Protein AF-A0A925LCG3-F1 (afdb_monomer_lite)

Secondary structure (DSSP, 8-state):
-HHHHHHHHHHHHHHHHHHGGG--PPPGGGS--EEEE--TT--GGGGHHHHHHHHHTT--GGGEEEEPPSS-SBPSSTTS--TT-B-HHHHHHHHHHHHHHHHHHH--S--EEEE-GGGG-

pLDDT: mean 89.68, std 13.33, range [58.28, 98.81]

Sequence (121 aa):
MNLLRRGLLLALAASVALLTSCASTPGASTYPPIVFVHGNGDTAALWSTTLWRFESNGWPRERLHAIDLPYPLARDTDNKPQDGRTSTGEHMQYLSAEVDKVLKATGASQVVLFGNSRGGN

Radius of gyration: 23.79 Å; chains: 1; bounding box: 41×24×84 Å

Foldseek 3Di:
DPVVVVVVVVVVVVVVVVVVVPPDQPDLVVQAAEEEFEAAPDALVVCVVVLVVCVVVVHDNLSYHRDGFQLRHADPDQPDDDPSHHHPVSRVVVVVVVQVVSCVVSVDPDYHYHYDHSRVD

Structure (mmCIF, N/CA/C/O backbone):
data_AF-A0A925LCG3-F1
#
_entry.id   AF-A0A925LCG3-F1
#
loop_
_atom_site.group_PDB
_atom_site.id
_atom_site.type_symbol
_atom_site.label_atom_id
_atom_site.label_alt_id
_atom_site.label_comp_id
_atom_site.label_asym_id
_atom_site.label_entity_id
_atom_site.label_seq_id
_atom_site.pdbx_PDB_ins_code
_atom_site.Cartn_x
_atom_site.Cartn_y
_atom_site.Cartn_z
_atom_site.occupancy
_atom_site.B_iso_or_equiv
_atom_site.auth_seq_id
_atom_site.auth_comp_id
_atom_site.auth_asym_id
_atom_site.auth_atom_id
_atom_site.pdbx_PDB_model_num
ATOM 1 N N . MET A 1 1 ? -22.195 2.693 61.634 1.00 58.91 1 MET A N 1
ATOM 2 C CA . MET A 1 1 ? -21.072 3.015 60.714 1.00 58.91 1 MET A CA 1
ATOM 3 C C . MET A 1 1 ? -20.827 1.987 59.591 1.00 58.91 1 MET A C 1
ATOM 5 O O . MET A 1 1 ? -20.195 2.357 58.611 1.00 58.91 1 MET A O 1
ATOM 9 N N . ASN A 1 2 ? -21.349 0.747 59.646 1.00 64.75 2 ASN A N 1
ATOM 10 C CA . ASN A 1 2 ? -21.117 -0.272 58.596 1.00 64.75 2 ASN A CA 1
ATOM 11 C C . ASN A 1 2 ? -22.050 -0.207 57.366 1.00 64.75 2 ASN A C 1
ATOM 13 O O . ASN A 1 2 ? -21.652 -0.636 56.286 1.00 64.75 2 ASN A O 1
ATOM 17 N N . LEU A 1 3 ? -23.266 0.335 57.498 1.00 64.88 3 LEU A N 1
ATOM 18 C CA . LEU A 1 3 ? -24.246 0.389 56.398 1.00 64.88 3 LEU A CA 1
ATOM 19 C C . LEU A 1 3 ? -23.907 1.472 55.357 1.00 64.88 3 LEU A C 1
ATOM 21 O O . LEU A 1 3 ? -23.951 1.208 54.160 1.00 64.88 3 LEU A O 1
ATOM 25 N N . LEU A 1 4 ? -23.458 2.649 55.811 1.00 71.38 4 LEU A N 1
ATOM 26 C CA . LEU A 1 4 ? -23.018 3.756 54.947 1.00 71.38 4 LEU A CA 1
ATOM 27 C C . LEU A 1 4 ? -21.784 3.393 54.103 1.00 71.38 4 LEU A C 1
ATOM 29 O O . LEU A 1 4 ? -21.729 3.721 52.924 1.00 71.38 4 LEU A O 1
ATOM 33 N N . ARG A 1 5 ? -20.823 2.650 54.673 1.00 71.31 5 ARG A N 1
ATOM 34 C CA . ARG A 1 5 ? -19.636 2.168 53.942 1.00 71.31 5 ARG A CA 1
ATOM 35 C C . ARG A 1 5 ? -19.988 1.141 52.863 1.00 71.31 5 ARG A C 1
ATOM 37 O O . ARG A 1 5 ? -19.433 1.204 51.775 1.00 71.31 5 ARG A O 1
ATOM 44 N N . ARG A 1 6 ? -20.925 0.224 53.135 1.00 71.38 6 ARG A N 1
ATOM 45 C CA . ARG A 1 6 ? -21.400 -0.755 52.139 1.00 71.38 6 ARG A CA 1
ATOM 46 C C . ARG A 1 6 ? -22.171 -0.092 50.996 1.00 71.38 6 ARG A C 1
ATOM 48 O O . ARG A 1 6 ? -21.956 -0.459 49.848 1.00 71.38 6 ARG A O 1
ATOM 55 N N . GLY A 1 7 ? -23.007 0.902 51.301 1.00 72.12 7 GLY A N 1
ATOM 56 C CA . GLY A 1 7 ? -23.715 1.685 50.283 1.00 72.12 7 GLY A CA 1
ATOM 57 C C . GLY A 1 7 ? -22.764 2.468 49.377 1.00 72.12 7 GLY A C 1
ATOM 58 O O . GLY A 1 7 ? -22.921 2.446 48.161 1.00 72.12 7 GLY A O 1
ATOM 59 N N . LEU A 1 8 ? -21.725 3.081 49.957 1.00 75.62 8 LEU A N 1
ATOM 60 C CA . LEU A 1 8 ? -20.709 3.812 49.198 1.00 75.62 8 LEU A CA 1
ATOM 61 C C . LEU A 1 8 ? -19.911 2.890 48.260 1.00 75.62 8 LEU A C 1
ATOM 63 O O . LEU A 1 8 ? -19.670 3.245 47.111 1.00 75.62 8 LEU A O 1
ATOM 67 N N . LEU A 1 9 ? -19.548 1.688 48.723 1.00 75.06 9 LEU A N 1
ATOM 68 C CA . LEU A 1 9 ? -18.836 0.693 47.912 1.00 75.06 9 LEU A CA 1
ATOM 69 C C . LEU A 1 9 ? -19.692 0.159 46.750 1.00 75.06 9 LEU A C 1
ATOM 71 O O . LEU A 1 9 ? -19.182 -0.004 45.645 1.00 75.06 9 LEU A O 1
ATOM 75 N N . LEU A 1 10 ? -20.992 -0.066 46.973 1.00 75.94 10 LEU A N 1
ATOM 76 C CA . LEU A 1 10 ? -21.930 -0.481 45.920 1.00 75.94 10 LEU A CA 1
ATOM 77 C C . LEU A 1 10 ? -22.163 0.627 44.884 1.00 75.94 10 LEU A C 1
ATOM 79 O O . LEU A 1 10 ? -22.184 0.349 43.687 1.00 7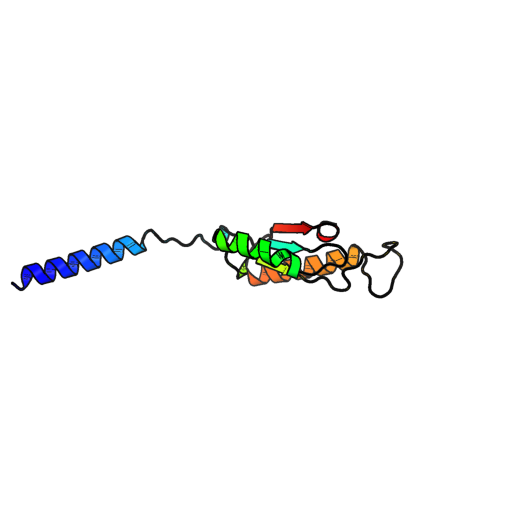5.94 10 LEU A O 1
ATOM 83 N N . ALA A 1 11 ? -22.286 1.880 45.328 1.00 73.94 11 ALA A N 1
ATOM 84 C CA . ALA A 1 11 ? -22.437 3.027 44.436 1.00 73.94 11 ALA A CA 1
ATOM 85 C C . ALA A 1 11 ? -21.183 3.256 43.576 1.00 73.94 11 ALA A C 1
ATOM 87 O O . ALA A 1 11 ? -21.302 3.547 42.385 1.00 73.94 11 ALA A O 1
ATOM 88 N N . LEU A 1 12 ? -19.988 3.068 44.150 1.00 76.56 12 LEU A N 1
ATOM 89 C CA . LEU A 1 12 ? -18.720 3.160 43.424 1.00 76.56 12 LEU A CA 1
ATOM 90 C C . LEU A 1 12 ? -18.579 2.032 42.388 1.00 76.56 12 LEU A C 1
ATOM 92 O O . LEU A 1 12 ? -18.198 2.283 41.250 1.00 76.56 12 LEU A O 1
ATOM 96 N N . ALA A 1 13 ? -18.957 0.799 42.740 1.00 71.44 13 ALA A N 1
ATOM 97 C CA . ALA A 1 13 ? -18.951 -0.324 41.800 1.00 71.44 13 ALA A CA 1
ATOM 98 C C . ALA A 1 13 ? -19.928 -0.110 40.626 1.00 71.44 13 ALA A C 1
ATOM 100 O O . ALA A 1 13 ? -19.580 -0.371 39.475 1.00 71.44 13 ALA A O 1
ATOM 101 N N . ALA A 1 14 ? -21.126 0.420 40.898 1.00 71.75 14 ALA A N 1
ATOM 102 C CA . ALA A 1 14 ? -22.119 0.721 39.867 1.00 71.75 14 ALA A CA 1
ATOM 103 C C . ALA A 1 14 ? -21.667 1.843 38.914 1.00 71.75 14 ALA A C 1
ATOM 105 O O . ALA A 1 14 ? -21.919 1.773 37.713 1.00 71.75 14 ALA A O 1
ATOM 106 N N . SER A 1 15 ? -20.961 2.857 39.421 1.00 67.19 15 SER A N 1
ATOM 107 C CA . SER A 1 15 ? -20.448 3.955 38.591 1.00 67.19 15 SER A CA 1
ATOM 108 C C . SER A 1 15 ? -19.246 3.539 37.734 1.00 67.19 15 SER A C 1
ATOM 110 O O . SER A 1 15 ? -19.156 3.965 36.585 1.00 67.19 15 SER A O 1
ATOM 112 N N . VAL A 1 16 ? -18.390 2.628 38.212 1.00 64.88 16 VAL A N 1
ATOM 113 C CA . VAL A 1 16 ? -17.331 2.012 37.387 1.00 64.88 16 VAL A CA 1
ATOM 114 C C . VAL A 1 16 ? -17.919 1.145 36.262 1.00 64.88 16 VAL A C 1
ATOM 116 O O . VAL A 1 16 ? -17.412 1.183 35.144 1.00 64.88 16 VAL A O 1
ATOM 119 N N . ALA A 1 17 ? -19.017 0.422 36.512 1.00 62.16 17 ALA A N 1
ATOM 120 C CA . ALA A 1 17 ? -19.680 -0.399 35.493 1.00 62.16 17 ALA A CA 1
ATOM 121 C C . ALA A 1 17 ? -20.374 0.424 34.386 1.00 62.16 17 ALA A C 1
ATOM 123 O O . ALA A 1 17 ? -20.477 -0.036 33.253 1.00 62.16 17 ALA A O 1
ATOM 124 N N . LEU A 1 18 ? -20.833 1.645 34.686 1.00 65.19 18 LEU A N 1
ATOM 125 C CA . LEU A 1 18 ? -21.441 2.538 33.689 1.00 65.19 18 LEU A CA 1
ATOM 126 C C . LEU A 1 18 ? -20.398 3.230 32.797 1.00 65.19 18 LEU A C 1
ATOM 128 O O . LEU A 1 18 ? -20.682 3.524 31.638 1.00 65.19 18 LEU A O 1
ATOM 132 N N . LEU A 1 19 ? -19.180 3.452 33.300 1.00 61.09 19 LEU A N 1
ATOM 133 C CA . LEU A 1 19 ? -18.094 4.089 32.543 1.00 61.09 19 LEU A CA 1
ATOM 134 C C . LEU A 1 19 ? -17.512 3.186 31.441 1.00 61.09 19 LEU A C 1
ATOM 136 O O . LEU A 1 19 ? -16.992 3.695 30.451 1.00 61.09 19 LEU A O 1
ATOM 140 N N . THR A 1 20 ? -17.624 1.861 31.565 1.00 59.62 20 THR A N 1
ATOM 141 C CA . THR A 1 20 ? -17.142 0.912 30.544 1.00 59.62 20 THR A CA 1
ATOM 142 C C . THR A 1 20 ? -18.129 0.707 29.390 1.00 59.62 20 THR A C 1
ATOM 144 O O . THR A 1 20 ? -17.732 0.230 28.330 1.00 59.62 20 THR A O 1
ATOM 147 N N . SER A 1 21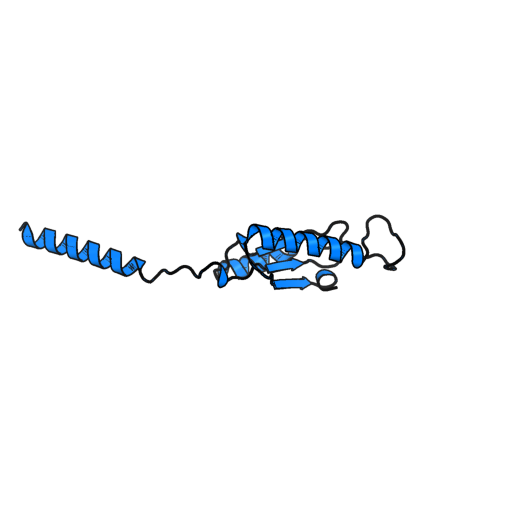 ? -19.394 1.117 29.546 1.00 58.28 21 SER A N 1
ATOM 148 C CA . SER A 1 21 ? -20.446 0.951 28.531 1.00 58.28 21 SE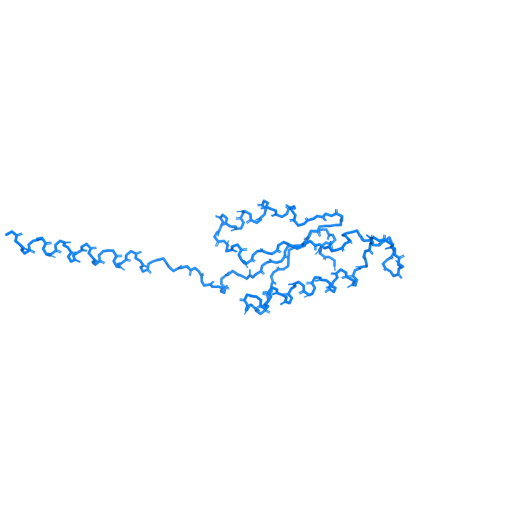R A CA 1
ATOM 149 C C . SER A 1 21 ? -20.323 1.904 27.335 1.00 58.28 21 SER A C 1
ATOM 151 O O . SER A 1 21 ? -20.943 1.651 26.304 1.00 58.28 21 SER A O 1
ATOM 153 N N . CYS A 1 22 ? -19.571 3.001 27.454 1.00 59.97 22 CYS A N 1
ATOM 154 C CA . CYS A 1 22 ? -19.453 4.012 26.394 1.00 59.97 22 CYS A CA 1
ATOM 155 C C . CYS A 1 22 ? -18.191 3.854 25.533 1.00 59.97 22 CYS A C 1
ATOM 157 O O . CYS A 1 22 ? -18.031 4.564 24.545 1.00 59.97 22 CYS A O 1
ATOM 159 N N . ALA A 1 23 ? -17.295 2.931 25.888 1.00 59.81 23 ALA A N 1
ATOM 160 C CA . ALA A 1 23 ? -16.070 2.663 25.144 1.00 59.81 23 ALA A CA 1
ATOM 161 C C . ALA A 1 23 ? -16.271 1.487 24.175 1.00 59.81 23 ALA A C 1
ATOM 163 O O . ALA A 1 23 ? -15.598 0.463 24.271 1.00 59.81 23 ALA A O 1
ATOM 164 N N . SER A 1 24 ? -17.218 1.604 23.242 1.00 60.06 24 SER A N 1
ATOM 165 C CA . SER A 1 24 ? -17.268 0.686 22.103 1.00 60.06 24 SER A CA 1
ATOM 166 C C . SER A 1 24 ? -16.125 1.046 21.156 1.00 60.06 24 SER A C 1
ATOM 168 O O . SER A 1 24 ? -16.182 2.078 20.483 1.00 60.06 24 SER A O 1
ATOM 170 N N . THR A 1 25 ? -15.077 0.222 21.107 1.00 61.31 25 THR A N 1
ATOM 171 C CA . THR A 1 25 ? -14.093 0.313 20.027 1.00 61.31 25 THR A CA 1
ATOM 172 C C . THR A 1 25 ? -14.831 0.116 18.702 1.00 61.31 25 THR A C 1
ATOM 174 O O . THR A 1 25 ? -15.659 -0.797 18.602 1.00 61.31 25 THR A O 1
ATOM 177 N N . PRO A 1 26 ? -14.608 0.974 17.690 1.00 65.75 26 PRO A N 1
ATOM 178 C CA . PRO A 1 26 ? -15.237 0.772 16.398 1.00 65.75 26 PRO A CA 1
ATOM 179 C C . PRO A 1 26 ? -14.901 -0.631 15.897 1.00 65.75 26 PRO A C 1
ATOM 181 O O . PRO A 1 26 ? -13.754 -1.075 15.979 1.00 65.75 26 PRO A O 1
ATOM 184 N N . GLY A 1 27 ? -15.920 -1.350 15.430 1.00 65.69 27 GLY A N 1
ATOM 185 C CA . GLY A 1 27 ? -15.739 -2.710 14.947 1.00 65.69 27 GLY A CA 1
ATOM 186 C C . GLY A 1 27 ? -14.734 -2.763 13.798 1.00 65.69 27 GLY A C 1
ATOM 187 O O . GLY A 1 27 ? -14.548 -1.797 13.061 1.00 65.69 27 GLY A O 1
ATOM 188 N N . ALA A 1 28 ? -14.127 -3.930 13.603 1.00 63.12 28 ALA A N 1
ATOM 189 C CA . ALA A 1 28 ? -13.235 -4.240 12.485 1.00 63.12 28 ALA A CA 1
ATOM 190 C C . ALA A 1 28 ? -13.757 -3.781 11.103 1.00 63.12 28 ALA A C 1
ATOM 192 O O . ALA A 1 28 ? -12.963 -3.455 10.226 1.00 63.12 28 ALA A O 1
ATOM 193 N N . SER A 1 29 ? -15.080 -3.744 10.910 1.00 67.44 29 SER A N 1
ATOM 194 C CA . SER A 1 29 ? -15.736 -3.277 9.683 1.00 67.44 29 SER A CA 1
ATOM 195 C C . SER A 1 29 ? -15.692 -1.760 9.474 1.00 67.44 29 SER A C 1
ATOM 197 O O . SER A 1 29 ? -15.890 -1.310 8.351 1.00 67.44 29 SER A O 1
ATOM 199 N N . THR A 1 30 ? -15.458 -0.964 10.521 1.00 81.94 30 THR A N 1
ATOM 200 C CA . THR A 1 30 ? -15.386 0.505 10.434 1.00 81.94 30 THR A CA 1
ATOM 201 C C . THR A 1 30 ? -14.109 0.974 9.735 1.00 81.94 30 THR A C 1
ATOM 203 O O . THR A 1 30 ? -14.101 2.032 9.113 1.00 81.94 30 THR A O 1
ATOM 206 N N . TYR A 1 31 ? -13.043 0.175 9.800 1.00 91.06 31 TYR A N 1
ATOM 207 C CA . TYR A 1 31 ? -11.736 0.503 9.239 1.00 91.06 31 TYR A CA 1
ATOM 208 C C . TYR A 1 31 ? -11.363 -0.513 8.153 1.00 91.06 31 TYR A C 1
ATOM 210 O O . TYR A 1 31 ? -10.761 -1.548 8.466 1.00 91.06 31 TYR A O 1
ATOM 218 N N . PRO A 1 32 ? -11.723 -0.275 6.876 1.00 95.12 32 PRO A N 1
ATOM 219 C CA . PRO A 1 32 ? -11.287 -1.154 5.799 1.00 95.12 32 PRO A CA 1
ATOM 220 C C . PRO A 1 32 ? -9.748 -1.197 5.746 1.00 95.12 32 PRO A C 1
ATOM 222 O O . PRO A 1 32 ? -9.099 -0.186 6.028 1.00 95.12 32 PRO A O 1
ATOM 225 N N . PRO A 1 33 ? -9.127 -2.340 5.406 1.00 97.94 33 PRO A N 1
ATOM 226 C CA . PRO A 1 33 ? -7.684 -2.380 5.209 1.00 97.94 33 PRO A CA 1
ATOM 227 C C . PRO A 1 33 ? -7.275 -1.442 4.069 1.00 97.94 33 PRO A C 1
ATOM 229 O O . PRO A 1 33 ? -7.925 -1.417 3.022 1.00 97.94 33 PRO A O 1
ATOM 232 N N . ILE A 1 34 ? -6.198 -0.688 4.264 1.00 98.44 34 ILE A N 1
ATOM 233 C CA . ILE A 1 34 ? -5.618 0.209 3.264 1.00 98.44 34 ILE A CA 1
ATOM 234 C C . ILE A 1 34 ? -4.287 -0.376 2.803 1.00 98.44 34 ILE A C 1
ATOM 236 O O . ILE A 1 34 ? -3.429 -0.673 3.634 1.00 98.44 34 ILE A O 1
ATOM 240 N N . VAL A 1 35 ? -4.099 -0.498 1.491 1.00 98.75 35 VAL A N 1
ATOM 241 C CA . VAL A 1 35 ? -2.820 -0.855 0.871 1.00 98.75 35 VAL A CA 1
ATOM 242 C C . VAL A 1 35 ? -2.231 0.390 0.212 1.00 98.75 35 VAL A C 1
ATOM 244 O O . VAL A 1 35 ? -2.807 0.943 -0.724 1.00 98.75 35 VAL A O 1
ATOM 247 N N . PHE A 1 36 ? -1.091 0.846 0.722 1.00 98.75 36 PHE A N 1
ATOM 248 C CA . PHE A 1 36 ? -0.350 1.997 0.223 1.00 98.75 36 PHE A CA 1
ATOM 249 C C . PHE A 1 36 ? 0.733 1.538 -0.753 1.00 98.75 36 PHE A C 1
ATOM 251 O O . PHE A 1 36 ? 1.590 0.726 -0.398 1.00 98.75 36 PHE A O 1
ATOM 258 N N . VAL A 1 37 ? 0.713 2.089 -1.966 1.00 98.69 37 VAL A N 1
ATOM 259 C CA . VAL A 1 37 ? 1.581 1.684 -3.078 1.00 98.69 37 VAL A CA 1
ATOM 260 C C . VAL A 1 37 ? 2.462 2.868 -3.468 1.00 98.69 37 VAL A C 1
ATOM 262 O O . VAL A 1 37 ? 1.969 3.922 -3.877 1.00 98.69 37 VAL A O 1
ATOM 265 N N . HIS A 1 38 ? 3.773 2.732 -3.264 1.00 98.56 38 HIS A N 1
ATOM 266 C CA . HIS A 1 38 ? 4.735 3.803 -3.533 1.00 98.56 38 HIS A CA 1
ATOM 267 C C . HIS A 1 38 ? 4.975 4.022 -5.039 1.00 98.56 38 HIS A C 1
ATOM 269 O O . HIS A 1 38 ? 4.574 3.223 -5.887 1.00 98.56 38 HIS A O 1
ATOM 275 N N . GLY A 1 39 ? 5.652 5.126 -5.359 1.00 97.94 39 GLY A N 1
ATOM 276 C CA . GLY A 1 39 ? 5.966 5.537 -6.721 1.00 97.94 39 GLY A CA 1
ATOM 277 C C . GLY A 1 39 ? 7.131 4.788 -7.368 1.00 97.94 39 GLY A C 1
ATOM 278 O O . GLY A 1 39 ? 7.715 3.850 -6.822 1.00 97.94 39 GLY A O 1
ATOM 279 N N . ASN A 1 40 ? 7.462 5.217 -8.584 1.00 98.06 40 ASN A N 1
ATOM 280 C CA . ASN A 1 40 ? 8.524 4.631 -9.390 1.00 98.06 40 ASN A CA 1
ATOM 281 C C . ASN A 1 40 ? 9.901 4.873 -8.757 1.00 98.06 40 ASN A C 1
ATOM 283 O O . ASN A 1 40 ? 10.320 6.019 -8.641 1.00 98.06 40 ASN A O 1
ATOM 287 N N . GLY A 1 41 ? 10.623 3.806 -8.420 1.00 97.25 41 GLY A N 1
ATOM 288 C CA . GLY A 1 41 ? 11.943 3.903 -7.784 1.00 97.25 41 GLY A CA 1
ATOM 289 C C . GLY A 1 41 ? 11.921 4.226 -6.285 1.00 97.25 41 GLY A C 1
ATOM 290 O O . GLY A 1 41 ? 12.990 4.369 -5.698 1.00 97.25 41 GLY A O 1
ATOM 291 N N . ASP A 1 42 ? 10.737 4.317 -5.676 1.00 97.62 42 ASP A N 1
ATOM 292 C CA . ASP A 1 42 ? 10.562 4.585 -4.246 1.00 97.62 42 ASP A CA 1
ATOM 293 C C . ASP A 1 42 ? 10.498 3.299 -3.402 1.00 97.62 42 ASP A C 1
ATOM 295 O O . ASP A 1 42 ? 10.744 2.195 -3.891 1.00 97.62 42 ASP A O 1
ATOM 299 N N . THR A 1 43 ? 10.170 3.467 -2.117 1.00 98.06 43 THR A N 1
ATOM 300 C CA . THR A 1 43 ? 9.978 2.405 -1.118 1.00 98.06 43 THR A CA 1
ATOM 301 C C . THR A 1 43 ? 8.739 2.678 -0.260 1.00 98.06 43 THR A C 1
ATOM 303 O O . THR A 1 43 ? 8.218 3.800 -0.220 1.00 98.06 43 THR A O 1
ATOM 306 N N . ALA A 1 44 ? 8.298 1.677 0.501 1.00 98.25 44 ALA A N 1
ATOM 307 C CA . ALA A 1 44 ? 7.199 1.784 1.459 1.00 98.25 44 ALA A CA 1
ATOM 308 C C . ALA A 1 44 ? 7.436 2.852 2.543 1.00 98.25 44 ALA A C 1
ATOM 310 O O . ALA A 1 44 ? 6.479 3.412 3.085 1.00 98.25 44 ALA A O 1
ATOM 311 N N . ALA A 1 45 ? 8.700 3.172 2.851 1.00 97.88 45 ALA A N 1
ATOM 312 C CA . ALA A 1 45 ? 9.074 4.092 3.923 1.00 97.88 45 ALA A CA 1
ATOM 313 C C . ALA A 1 45 ? 8.490 5.506 3.750 1.00 97.88 45 ALA A C 1
ATOM 315 O O . ALA A 1 45 ? 8.240 6.185 4.752 1.00 97.88 4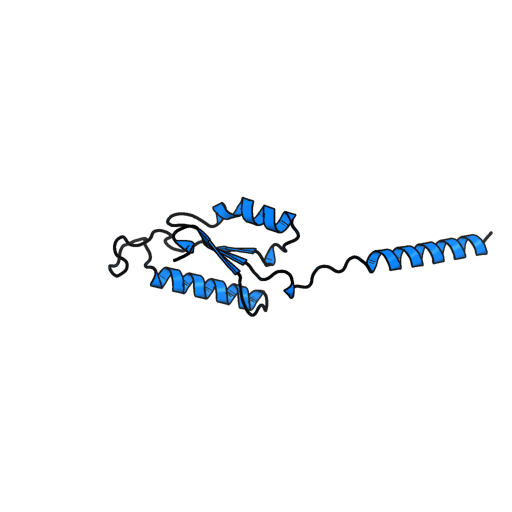5 ALA A O 1
ATOM 316 N N . LEU A 1 46 ? 8.196 5.933 2.513 1.00 96.94 46 LEU A N 1
ATOM 317 C CA . LEU A 1 46 ? 7.557 7.227 2.238 1.00 96.94 46 LEU A CA 1
ATOM 318 C C . LEU A 1 46 ? 6.181 7.370 2.897 1.00 96.94 46 LEU A C 1
ATOM 320 O O . LEU A 1 46 ? 5.761 8.479 3.232 1.00 96.94 46 LEU A O 1
ATOM 324 N N . TRP A 1 47 ? 5.496 6.256 3.151 1.00 98.44 47 TRP A N 1
ATOM 325 C CA . TRP A 1 47 ? 4.183 6.261 3.782 1.00 98.44 47 TRP A CA 1
ATOM 326 C C . TRP A 1 47 ? 4.226 6.427 5.300 1.00 98.44 47 TRP A C 1
ATOM 328 O O . TRP A 1 47 ? 3.175 6.661 5.887 1.00 98.44 47 TRP A O 1
ATOM 338 N N . SER A 1 48 ? 5.396 6.377 5.950 1.00 98.06 48 SER A N 1
ATOM 339 C CA . SER A 1 48 ? 5.505 6.371 7.423 1.00 98.06 48 SER A CA 1
ATOM 340 C C . SER A 1 48 ? 4.708 7.496 8.086 1.00 98.06 48 SER A C 1
ATOM 342 O O . SER A 1 48 ? 3.907 7.258 8.985 1.00 98.06 48 SER A O 1
ATOM 344 N N . THR A 1 49 ? 4.844 8.728 7.588 1.00 98.25 49 THR A N 1
ATOM 345 C CA . THR A 1 49 ? 4.119 9.864 8.175 1.00 98.25 49 THR A CA 1
ATOM 346 C C . THR A 1 49 ? 2.619 9.828 7.867 1.00 98.25 49 THR A C 1
ATOM 348 O O . THR A 1 49 ? 1.820 10.365 8.632 1.00 98.25 49 THR A O 1
ATOM 351 N N . THR A 1 50 ? 2.204 9.219 6.757 1.00 98.38 50 THR A N 1
ATOM 352 C CA . THR A 1 50 ? 0.787 9.007 6.427 1.00 98.38 50 THR A CA 1
ATOM 353 C C . THR A 1 50 ? 0.181 7.951 7.344 1.00 98.38 50 THR A C 1
ATOM 355 O O . THR A 1 50 ? -0.893 8.183 7.893 1.00 98.38 50 THR A O 1
ATOM 358 N N . LEU A 1 51 ? 0.898 6.850 7.590 1.00 98.44 51 LEU A N 1
ATOM 359 C CA . LEU A 1 51 ? 0.501 5.815 8.546 1.00 98.44 51 LEU A CA 1
ATOM 360 C C . LEU A 1 51 ? 0.271 6.420 9.935 1.00 98.44 51 LEU A C 1
ATOM 362 O O . LEU A 1 51 ? -0.817 6.273 10.482 1.00 98.44 51 LEU A O 1
ATOM 366 N N . TRP A 1 52 ? 1.223 7.207 10.447 1.00 98.31 52 TRP A N 1
ATOM 367 C CA . TRP A 1 52 ? 1.082 7.864 11.752 1.00 98.31 52 TRP A CA 1
ATOM 368 C C . TRP A 1 52 ? -0.120 8.802 11.830 1.00 98.31 52 TRP A C 1
ATOM 370 O O . TRP A 1 52 ? -0.740 8.917 12.885 1.00 98.31 52 TRP A O 1
ATOM 380 N N . ARG A 1 53 ? -0.484 9.472 10.729 1.00 98.38 53 ARG A N 1
ATOM 381 C CA . ARG A 1 53 ? -1.693 10.308 10.684 1.00 98.38 53 ARG A CA 1
ATOM 382 C C . ARG A 1 53 ? -2.958 9.463 10.789 1.00 98.38 53 ARG A C 1
ATOM 384 O O . ARG A 1 53 ? -3.852 9.849 11.533 1.00 98.38 53 ARG A O 1
ATOM 391 N N . PHE A 1 54 ? -3.032 8.325 10.102 1.00 97.31 54 PHE A N 1
ATOM 392 C CA . PHE A 1 54 ? -4.158 7.398 10.244 1.00 97.31 54 PHE A CA 1
ATOM 393 C C . PHE A 1 54 ? -4.253 6.835 11.667 1.00 97.31 54 PHE A C 1
ATOM 395 O O . PHE A 1 54 ? -5.318 6.901 12.277 1.00 97.31 54 PHE A O 1
ATOM 402 N N . GLU A 1 55 ? -3.140 6.371 12.232 1.00 96.12 55 GLU A N 1
ATOM 403 C CA . GLU A 1 55 ? -3.083 5.854 13.606 1.00 96.12 55 GLU A CA 1
ATOM 404 C C . GLU A 1 55 ? -3.501 6.907 14.634 1.00 96.12 55 GLU A C 1
ATOM 406 O O . GLU A 1 55 ? -4.312 6.637 15.517 1.00 96.12 55 GLU A O 1
ATOM 411 N N . SER A 1 56 ? -3.018 8.142 14.470 1.00 96.69 56 SER A N 1
ATOM 412 C CA . SER A 1 56 ? -3.383 9.272 15.335 1.00 96.69 56 SER A CA 1
ATOM 413 C C . SER A 1 56 ? -4.872 9.634 15.243 1.00 96.69 56 SER A C 1
ATOM 415 O O . SER A 1 56 ? -5.392 10.295 16.136 1.00 96.69 56 SER A O 1
ATOM 417 N N . ASN A 1 57 ? -5.566 9.194 14.187 1.00 94.62 57 ASN A N 1
ATOM 418 C CA . ASN A 1 57 ? -7.016 9.322 14.006 1.00 94.62 57 ASN A CA 1
ATOM 419 C C . ASN A 1 57 ? -7.775 8.019 14.338 1.00 94.62 57 ASN A C 1
ATOM 421 O O . ASN A 1 57 ? -8.933 7.852 13.955 1.00 94.62 57 ASN A O 1
ATOM 425 N N . GLY A 1 58 ? -7.141 7.094 15.065 1.00 91.62 58 GLY A N 1
ATOM 426 C CA . GLY A 1 58 ? -7.766 5.880 15.590 1.00 91.62 58 GLY A CA 1
ATOM 427 C C . GLY A 1 58 ? -7.789 4.690 14.631 1.00 91.62 58 GLY A C 1
ATOM 428 O O . GLY A 1 58 ? -8.417 3.682 14.946 1.00 91.62 58 GLY A O 1
ATOM 429 N N . TRP A 1 59 ? -7.117 4.772 13.479 1.00 94.75 59 TRP A N 1
ATOM 430 C CA . TRP A 1 59 ? -7.014 3.633 12.570 1.00 94.75 59 TRP A CA 1
ATOM 431 C C . TRP A 1 59 ? -6.091 2.554 13.165 1.00 94.75 59 TRP A C 1
ATOM 433 O O . TRP A 1 59 ? -4.954 2.873 13.522 1.00 94.75 59 TRP A O 1
ATOM 443 N N . PRO A 1 60 ? -6.512 1.280 13.256 1.00 94.31 60 PRO A N 1
ATOM 444 C CA . PRO A 1 60 ? -5.650 0.227 13.792 1.00 94.31 60 PRO A CA 1
ATOM 445 C C . PRO A 1 60 ? -4.432 -0.033 12.888 1.00 94.31 60 PRO A C 1
ATOM 447 O O . PRO A 1 60 ? -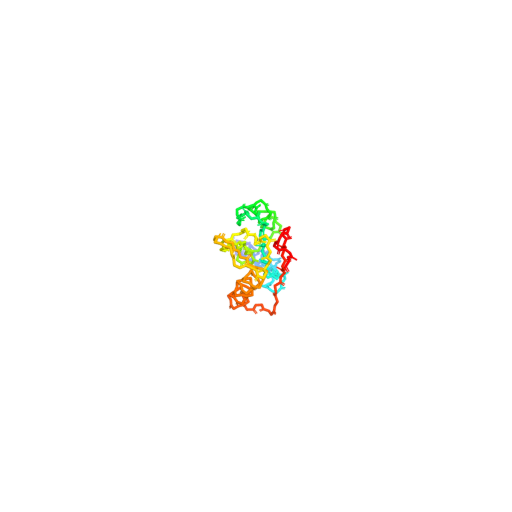4.577 -0.095 11.663 1.00 94.31 60 PRO A O 1
ATOM 450 N N . ARG A 1 61 ? -3.234 -0.221 13.466 1.00 95.19 61 ARG A N 1
ATOM 451 C CA . ARG A 1 61 ? -1.972 -0.436 12.718 1.00 95.19 61 ARG A CA 1
ATOM 452 C C . ARG A 1 61 ? -2.086 -1.599 11.738 1.00 95.19 61 ARG A C 1
ATOM 454 O O . ARG A 1 61 ? -1.586 -1.504 10.618 1.00 95.19 61 ARG A O 1
ATOM 461 N N . GLU A 1 62 ? -2.742 -2.675 12.157 1.00 94.81 62 GLU A N 1
ATOM 462 C CA . GLU A 1 62 ? -2.955 -3.909 11.402 1.00 94.81 62 GLU A CA 1
ATOM 463 C C . GLU A 1 62 ? -3.879 -3.744 10.191 1.00 94.81 62 GLU A C 1
ATOM 465 O O . GLU A 1 62 ? -4.011 -4.676 9.403 1.00 94.81 62 GLU A O 1
ATOM 470 N N . ARG A 1 63 ? -4.516 -2.575 10.035 1.00 96.75 63 ARG A N 1
ATOM 471 C CA . ARG A 1 63 ? -5.311 -2.208 8.856 1.00 96.75 63 ARG A CA 1
ATOM 472 C C . ARG A 1 63 ? -4.523 -1.389 7.838 1.00 96.75 63 ARG A C 1
ATOM 474 O O . ARG A 1 63 ? -5.084 -1.040 6.806 1.00 96.75 63 ARG A O 1
ATOM 481 N N . LEU A 1 64 ? -3.275 -1.023 8.116 1.00 98.00 64 LEU A N 1
ATOM 482 C CA . LEU A 1 64 ? -2.499 -0.125 7.267 1.00 98.00 64 LEU A CA 1
ATOM 483 C C . LEU A 1 64 ? -1.288 -0.865 6.677 1.00 98.00 64 LEU A C 1
ATOM 485 O O . LEU A 1 64 ? -0.344 -1.205 7.385 1.00 98.00 64 LEU A O 1
ATOM 489 N N . HIS A 1 65 ? -1.274 -1.100 5.371 1.00 98.50 65 HIS A N 1
ATOM 490 C CA . HIS A 1 65 ? -0.278 -1.948 4.713 1.00 98.50 65 HIS A CA 1
ATOM 491 C C . HIS A 1 65 ? 0.496 -1.140 3.673 1.00 98.50 65 HIS A C 1
ATOM 493 O O . HIS A 1 65 ? -0.002 -0.904 2.581 1.00 98.50 65 HIS A O 1
ATOM 499 N N . ALA A 1 66 ? 1.707 -0.693 3.998 1.00 98.62 66 ALA A N 1
ATOM 500 C CA . ALA A 1 66 ? 2.613 -0.115 3.006 1.00 98.62 66 ALA A CA 1
ATOM 501 C C . ALA A 1 66 ? 3.495 -1.233 2.443 1.00 98.62 66 ALA A C 1
ATOM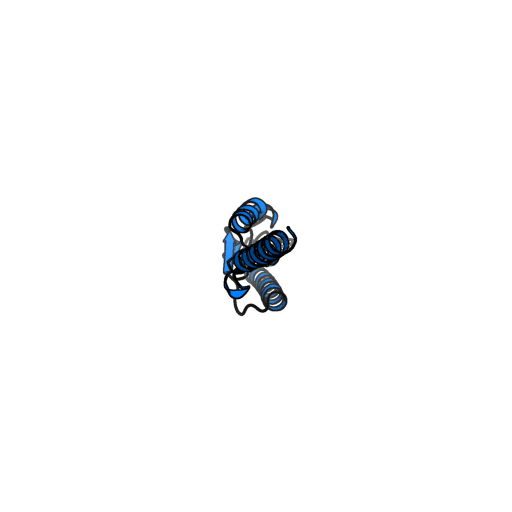 503 O O . ALA A 1 66 ? 4.178 -1.904 3.216 1.00 98.62 66 ALA A O 1
ATOM 504 N N . ILE A 1 67 ? 3.433 -1.453 1.130 1.00 98.38 67 ILE A N 1
ATOM 505 C CA . ILE A 1 67 ? 4.143 -2.552 0.461 1.00 98.38 67 ILE A CA 1
ATOM 506 C C . ILE A 1 67 ? 5.406 -2.038 -0.223 1.00 98.38 67 ILE A C 1
ATOM 508 O O . ILE A 1 67 ? 5.396 -0.937 -0.770 1.00 98.38 67 ILE A O 1
ATOM 512 N N . ASP A 1 68 ? 6.471 -2.837 -0.215 1.00 97.75 68 ASP A N 1
ATOM 513 C CA . ASP A 1 68 ? 7.655 -2.611 -1.046 1.00 97.75 68 ASP A CA 1
ATOM 514 C C . ASP A 1 68 ? 7.528 -3.424 -2.333 1.00 97.75 68 ASP A C 1
ATOM 516 O O . ASP A 1 68 ? 7.362 -4.644 -2.304 1.00 97.75 68 ASP A O 1
ATOM 520 N N . LEU A 1 69 ? 7.607 -2.745 -3.473 1.00 96.12 69 LEU A N 1
ATOM 521 C CA . LEU A 1 69 ? 7.516 -3.387 -4.776 1.00 96.12 69 LEU A CA 1
ATOM 522 C C . LEU A 1 69 ? 8.891 -3.910 -5.210 1.00 96.12 69 LEU A C 1
ATOM 524 O O . LEU A 1 69 ? 9.872 -3.158 -5.186 1.00 96.12 69 LEU A O 1
ATOM 528 N N . PRO A 1 70 ? 8.991 -5.167 -5.677 1.00 94.12 70 PRO A N 1
ATOM 529 C CA . PRO A 1 70 ? 10.233 -5.675 -6.236 1.00 94.12 70 PRO A CA 1
ATOM 530 C C . PRO A 1 70 ? 10.557 -4.923 -7.528 1.00 94.12 70 PRO A C 1
ATOM 532 O O . PRO A 1 70 ? 9.684 -4.731 -8.375 1.00 94.12 70 PRO A O 1
ATOM 535 N N . TYR A 1 71 ? 11.822 -4.524 -7.690 1.00 96.25 71 TYR A N 1
ATOM 536 C CA . TYR A 1 71 ? 12.297 -3.785 -8.867 1.00 96.25 71 TYR A CA 1
ATOM 537 C C . TYR A 1 71 ? 11.388 -2.581 -9.194 1.00 96.25 71 TYR A C 1
ATOM 539 O O . TYR A 1 71 ? 10.678 -2.575 -10.208 1.00 96.25 71 TYR A O 1
ATOM 547 N N . PRO A 1 72 ? 11.387 -1.544 -8.335 1.00 96.00 72 PRO A N 1
ATOM 548 C CA . PRO A 1 72 ? 10.360 -0.500 -8.323 1.00 96.00 72 PRO A CA 1
ATOM 549 C C . PRO A 1 72 ? 10.436 0.468 -9.513 1.00 96.00 72 PRO A C 1
ATOM 551 O O . PRO A 1 72 ? 9.584 1.349 -9.646 1.00 96.00 72 PRO A O 1
ATOM 554 N N . LEU A 1 73 ? 11.419 0.306 -10.401 1.00 98.00 73 LEU A N 1
ATOM 555 C CA . LEU A 1 73 ? 11.553 1.069 -11.639 1.00 98.00 73 LEU A CA 1
ATOM 556 C C . LEU A 1 73 ? 10.771 0.420 -12.787 1.00 98.00 73 LEU A C 1
ATOM 558 O O . LEU A 1 73 ? 10.842 -0.791 -13.004 1.00 98.00 73 LEU A O 1
ATOM 562 N N . ALA A 1 74 ? 10.023 1.238 -13.521 1.00 97.88 74 ALA A N 1
ATOM 563 C CA . ALA A 1 74 ? 9.282 0.839 -14.705 1.00 97.88 74 ALA A CA 1
ATOM 564 C C . ALA A 1 74 ? 10.233 0.630 -15.878 1.00 97.88 74 ALA A C 1
ATOM 566 O O . ALA A 1 74 ? 11.223 1.354 -16.035 1.00 97.88 74 ALA A O 1
ATOM 567 N N . ARG A 1 75 ? 9.906 -0.337 -16.729 1.00 98.12 75 ARG A N 1
ATOM 568 C CA . ARG A 1 75 ? 10.568 -0.498 -18.025 1.00 98.12 75 ARG A CA 1
ATOM 569 C C . ARG A 1 75 ? 10.394 0.760 -18.877 1.00 98.12 75 ARG A C 1
ATOM 571 O O . ARG A 1 75 ? 9.335 1.381 -18.856 1.00 98.12 75 ARG A O 1
ATOM 578 N N . ASP A 1 76 ? 11.412 1.101 -19.665 1.00 97.81 76 ASP A N 1
ATOM 579 C CA . ASP A 1 76 ? 11.338 2.221 -20.618 1.00 97.81 76 ASP A CA 1
ATOM 580 C C . ASP A 1 76 ? 10.326 1.933 -21.741 1.00 97.81 76 ASP A C 1
ATOM 582 O O . ASP A 1 76 ? 9.711 2.832 -22.310 1.00 97.81 76 ASP A O 1
ATOM 586 N N . THR A 1 77 ? 10.138 0.656 -22.078 1.00 97.81 77 THR A N 1
ATOM 587 C CA . THR A 1 77 ? 9.065 0.175 -22.952 1.00 97.81 77 THR A CA 1
ATOM 588 C C . THR A 1 77 ? 8.468 -1.077 -22.322 1.00 97.81 77 THR A C 1
ATOM 590 O O . THR A 1 77 ? 9.158 -2.083 -22.199 1.00 97.81 77 THR A O 1
ATOM 593 N N . ASP A 1 78 ? 7.194 -1.025 -21.930 1.00 97.44 78 ASP A N 1
ATOM 594 C CA . ASP A 1 78 ? 6.565 -2.033 -21.061 1.00 97.44 78 ASP A CA 1
ATOM 595 C C . ASP A 1 78 ? 6.691 -3.482 -21.570 1.00 97.44 78 ASP A C 1
ATOM 597 O O . ASP A 1 78 ? 7.028 -4.404 -20.821 1.00 97.44 78 ASP A O 1
ATOM 601 N N . ASN A 1 79 ? 6.510 -3.664 -22.881 1.00 96.88 79 ASN A N 1
ATOM 602 C CA . ASN A 1 79 ? 6.562 -4.965 -23.544 1.00 96.88 79 ASN A CA 1
ATOM 603 C C . ASN A 1 79 ? 7.981 -5.430 -23.928 1.00 96.88 79 ASN A C 1
ATOM 605 O O . ASN A 1 79 ? 8.121 -6.471 -24.572 1.00 96.88 79 ASN A O 1
ATOM 609 N N . LYS A 1 80 ? 9.031 -4.685 -23.560 1.00 98.12 80 LYS A N 1
ATOM 610 C CA . LYS A 1 80 ? 10.430 -5.065 -23.788 1.00 98.12 80 LYS A CA 1
ATOM 611 C C . LYS A 1 80 ? 11.100 -5.392 -22.453 1.00 98.12 80 LYS A C 1
ATOM 613 O O . LYS A 1 80 ? 11.136 -4.525 -21.584 1.00 98.12 80 LYS A O 1
ATOM 618 N N . PRO A 1 81 ? 11.661 -6.601 -22.276 1.00 97.00 81 PRO A N 1
ATOM 619 C CA . PRO A 1 81 ? 12.421 -6.929 -21.076 1.00 97.00 81 PRO A CA 1
ATOM 620 C C . PRO A 1 81 ? 13.545 -5.917 -20.810 1.00 97.00 81 PRO A C 1
ATOM 622 O O . PRO A 1 81 ? 14.221 -5.476 -21.740 1.00 97.00 81 PRO A O 1
ATOM 625 N N . GLN A 1 82 ? 13.743 -5.567 -19.539 1.00 98.12 82 GLN A N 1
ATOM 626 C CA . GLN A 1 82 ? 14.815 -4.686 -19.078 1.00 98.12 82 GLN A CA 1
ATOM 627 C C . GLN A 1 82 ? 15.244 -5.109 -17.673 1.00 98.12 82 GLN A C 1
ATOM 629 O O . GLN A 1 82 ? 14.410 -5.200 -16.769 1.00 98.12 82 GLN A O 1
ATOM 634 N N . ASP A 1 83 ? 16.539 -5.362 -17.499 1.00 97.25 83 ASP A N 1
ATOM 635 C CA . ASP A 1 83 ? 17.088 -5.866 -16.243 1.00 97.25 83 ASP A CA 1
ATOM 636 C C . ASP A 1 83 ? 16.856 -4.894 -15.082 1.00 97.25 83 ASP A C 1
ATOM 638 O O . ASP A 1 83 ? 16.984 -3.674 -15.215 1.00 97.25 83 ASP A O 1
ATOM 642 N N . GLY A 1 84 ? 16.501 -5.451 -13.923 1.00 96.38 84 GLY A N 1
ATOM 643 C CA . GLY A 1 84 ? 16.238 -4.682 -12.708 1.00 96.38 84 GLY A CA 1
ATOM 644 C C . GLY A 1 84 ? 14.959 -3.839 -12.744 1.00 96.38 84 GLY A C 1
ATOM 645 O O . GLY A 1 84 ? 14.781 -2.991 -11.867 1.00 96.38 84 GLY A O 1
ATOM 646 N N . ARG A 1 85 ? 14.078 -4.044 -13.736 1.00 98.25 85 ARG A N 1
ATOM 647 C CA . ARG A 1 85 ? 12.838 -3.281 -13.923 1.00 98.25 85 ARG A CA 1
ATOM 648 C C . ARG A 1 85 ? 11.638 -4.169 -14.234 1.00 98.25 85 ARG A C 1
ATOM 650 O O . ARG A 1 85 ? 11.759 -5.229 -14.847 1.00 98.25 85 ARG A O 1
ATOM 657 N N . THR A 1 86 ? 10.461 -3.686 -13.864 1.00 97.81 86 THR A N 1
ATOM 658 C CA . THR A 1 86 ? 9.187 -4.398 -14.034 1.00 97.81 86 THR A CA 1
ATOM 659 C C . THR A 1 86 ? 8.277 -3.708 -15.042 1.00 97.81 86 THR A C 1
ATOM 661 O O . THR A 1 86 ? 8.284 -2.483 -15.179 1.00 97.81 86 THR A O 1
ATOM 664 N N . SER A 1 87 ? 7.489 -4.509 -15.748 1.00 97.62 87 SER A N 1
ATOM 665 C CA . SER A 1 87 ? 6.321 -4.068 -16.515 1.00 97.62 87 SER A CA 1
ATOM 666 C C . SER A 1 87 ? 5.161 -3.672 -15.598 1.00 97.62 87 SER A C 1
ATOM 668 O O . SER A 1 87 ? 5.165 -3.977 -14.402 1.00 97.62 87 SER A O 1
ATOM 670 N N . THR A 1 88 ? 4.134 -3.037 -16.156 1.00 97.00 88 THR A N 1
ATOM 671 C CA . THR A 1 88 ? 2.835 -2.834 -15.507 1.00 97.00 88 THR A CA 1
ATOM 672 C C . THR A 1 88 ? 2.177 -4.175 -15.172 1.00 97.00 88 THR A C 1
ATOM 674 O O . THR A 1 88 ? 1.617 -4.325 -14.092 1.00 97.00 88 THR A O 1
ATOM 677 N N . GLY A 1 89 ? 2.305 -5.190 -16.035 1.00 97.19 89 GLY A N 1
ATOM 678 C CA . GLY A 1 89 ? 1.753 -6.527 -15.777 1.00 97.19 89 GLY A CA 1
ATOM 679 C C . GLY A 1 89 ? 2.362 -7.206 -14.545 1.00 97.19 89 GLY A C 1
ATOM 680 O O . GLY A 1 89 ? 1.634 -7.676 -13.673 1.00 97.19 89 GLY A O 1
ATOM 681 N N . GLU A 1 90 ? 3.693 -7.212 -14.433 1.00 97.25 90 GLU A N 1
ATOM 682 C CA . GLU A 1 90 ? 4.392 -7.763 -13.259 1.00 97.25 90 GLU A CA 1
ATOM 683 C C . GLU A 1 90 ? 4.099 -6.949 -11.989 1.00 97.25 90 GLU A C 1
ATOM 685 O O . GLU A 1 90 ? 3.906 -7.524 -10.918 1.00 97.25 90 GLU A O 1
ATOM 690 N N . HIS A 1 91 ? 4.020 -5.619 -12.110 1.00 97.06 91 HIS A N 1
ATOM 691 C CA . HIS A 1 91 ? 3.640 -4.730 -11.012 1.00 97.06 91 HIS A CA 1
ATOM 692 C C . HIS A 1 91 ? 2.237 -5.060 -10.481 1.00 97.06 91 HIS A C 1
ATOM 694 O O . HIS A 1 91 ? 2.068 -5.294 -9.284 1.00 97.06 91 HIS A O 1
ATOM 700 N N . MET A 1 92 ? 1.248 -5.158 -11.374 1.00 96.88 92 MET A N 1
ATOM 701 C CA . MET A 1 92 ? -0.131 -5.489 -11.019 1.00 96.88 92 MET A CA 1
ATOM 702 C C . MET A 1 92 ? -0.270 -6.897 -10.451 1.00 96.88 92 MET A C 1
ATOM 704 O O . MET A 1 92 ? -1.039 -7.105 -9.514 1.00 96.88 92 MET A O 1
ATOM 708 N N . GLN A 1 93 ? 0.487 -7.865 -10.969 1.00 97.88 93 GLN A N 1
ATOM 709 C CA . GLN A 1 93 ? 0.486 -9.220 -10.428 1.00 97.88 93 GLN A CA 1
ATOM 710 C C . GLN A 1 93 ? 0.998 -9.245 -8.982 1.00 97.88 93 GLN A C 1
ATOM 712 O O . GLN A 1 93 ? 0.401 -9.909 -8.132 1.00 97.88 93 GLN A O 1
ATOM 717 N N . TYR A 1 94 ? 2.068 -8.501 -8.686 1.00 97.94 94 TYR A N 1
ATOM 718 C CA . TYR A 1 94 ? 2.576 -8.383 -7.322 1.00 97.94 94 TYR A CA 1
ATOM 719 C C . TYR A 1 94 ? 1.570 -7.676 -6.407 1.00 97.94 94 TYR A C 1
ATOM 721 O O . TYR A 1 94 ? 1.256 -8.191 -5.334 1.00 97.94 94 TYR A O 1
ATOM 729 N N . LEU A 1 95 ? 1.008 -6.542 -6.846 1.00 98.19 95 LEU A N 1
ATOM 730 C CA . LEU A 1 95 ? -0.010 -5.815 -6.086 1.00 98.19 95 LEU A CA 1
ATOM 731 C C . LEU A 1 95 ? -1.228 -6.699 -5.788 1.00 98.19 95 LEU A C 1
ATOM 733 O O . LEU A 1 95 ? -1.681 -6.742 -4.648 1.00 98.19 95 LEU A O 1
ATOM 737 N N . SER A 1 96 ? -1.722 -7.451 -6.775 1.00 98.31 96 SER A N 1
ATOM 738 C CA . SER A 1 96 ? -2.836 -8.387 -6.587 1.00 98.31 96 SER A CA 1
ATOM 739 C C . SER A 1 96 ? -2.527 -9.419 -5.502 1.00 98.31 96 SER A C 1
ATOM 741 O O . SER A 1 96 ? -3.358 -9.658 -4.630 1.00 98.31 96 SER A O 1
ATOM 743 N N . ALA A 1 97 ? -1.319 -9.989 -5.504 1.00 98.69 97 ALA A N 1
ATOM 744 C CA . ALA A 1 97 ? -0.915 -10.959 -4.492 1.00 98.69 97 ALA A CA 1
ATOM 745 C C . ALA A 1 97 ? -0.818 -10.340 -3.084 1.00 98.69 97 ALA A C 1
ATOM 747 O O . ALA A 1 97 ? -1.160 -10.998 -2.100 1.00 98.69 97 ALA A O 1
ATOM 748 N N . GLU A 1 98 ? -0.375 -9.086 -2.962 1.00 98.62 98 GLU A N 1
ATOM 749 C CA . GLU A 1 98 ? -0.375 -8.366 -1.682 1.00 98.62 98 GLU A CA 1
ATOM 750 C C . GLU A 1 98 ? -1.797 -8.055 -1.196 1.00 98.62 98 GLU A C 1
ATOM 752 O O . GLU A 1 98 ? -2.101 -8.249 -0.018 1.00 98.62 98 GLU A O 1
ATOM 757 N N . VAL A 1 99 ? -2.701 -7.655 -2.096 1.00 98.62 99 VAL A N 1
ATOM 758 C CA . VAL A 1 99 ? -4.121 -7.458 -1.771 1.00 98.62 99 VAL A CA 1
ATOM 759 C C . VAL A 1 99 ? -4.743 -8.758 -1.259 1.00 98.62 99 VAL A C 1
ATOM 761 O O . VAL A 1 99 ? -5.381 -8.746 -0.206 1.00 98.62 99 VAL A O 1
ATOM 764 N N . ASP A 1 100 ? -4.493 -9.890 -1.919 1.00 98.81 100 ASP A N 1
ATOM 765 C CA . ASP A 1 100 ? -4.994 -11.199 -1.481 1.00 98.81 100 ASP A CA 1
ATOM 766 C C . ASP A 1 100 ? -4.495 -11.572 -0.077 1.00 98.81 100 ASP A C 1
ATOM 768 O O . ASP A 1 100 ? -5.262 -12.068 0.757 1.00 98.81 100 ASP A O 1
ATOM 772 N N . LYS A 1 101 ? -3.218 -11.299 0.227 1.00 98.62 101 LYS A N 1
ATOM 773 C CA . LYS A 1 101 ? -2.654 -11.509 1.571 1.00 98.62 101 LYS A CA 1
ATOM 774 C C . LYS A 1 101 ? -3.374 -10.658 2.614 1.00 98.62 101 LYS A C 1
ATOM 776 O O . LYS A 1 101 ? -3.707 -11.173 3.682 1.00 98.62 101 LYS A O 1
ATOM 781 N N . VAL A 1 102 ? -3.641 -9.388 2.311 1.00 98.44 102 VAL A N 1
ATOM 782 C CA . VAL A 1 102 ? -4.337 -8.462 3.217 1.00 98.44 102 VAL A CA 1
ATOM 783 C C . VAL A 1 102 ? -5.785 -8.889 3.445 1.00 98.44 102 VAL A C 1
ATOM 785 O O . VAL A 1 102 ? -6.226 -8.961 4.594 1.00 98.44 102 VAL A O 1
ATOM 788 N N . LEU A 1 103 ? -6.523 -9.234 2.388 1.00 97.94 103 LEU A N 1
ATOM 789 C CA . LEU A 1 103 ? -7.899 -9.726 2.500 1.00 97.94 103 LEU A CA 1
ATOM 790 C C . LEU A 1 103 ? -7.957 -10.993 3.359 1.00 97.94 103 LEU A C 1
ATOM 792 O O . LEU A 1 103 ? -8.742 -11.071 4.304 1.00 97.94 103 LEU A O 1
ATOM 796 N N . LYS A 1 104 ? -7.053 -11.949 3.109 1.00 98.00 104 LYS A N 1
ATOM 797 C CA . LYS A 1 104 ? -6.953 -13.183 3.895 1.00 98.00 104 LYS A CA 1
ATOM 798 C C . LYS A 1 104 ? -6.616 -12.920 5.364 1.00 98.00 104 LYS A C 1
ATOM 800 O O . LYS A 1 104 ? -7.199 -13.556 6.237 1.00 98.00 104 LYS A O 1
ATOM 805 N N . ALA A 1 105 ? -5.681 -12.014 5.646 1.00 95.81 105 ALA A N 1
ATOM 806 C CA . ALA A 1 105 ? -5.249 -11.711 7.010 1.00 95.81 105 ALA A CA 1
ATOM 807 C C . ALA A 1 105 ? -6.317 -10.962 7.820 1.00 95.81 105 ALA A C 1
ATOM 809 O O . ALA A 1 105 ? -6.414 -11.141 9.032 1.00 95.81 105 ALA A O 1
ATOM 810 N N . THR A 1 106 ? -7.117 -10.124 7.160 1.00 94.44 106 THR A N 1
ATOM 811 C CA . THR A 1 106 ? -8.069 -9.222 7.826 1.00 94.44 106 THR A CA 1
ATOM 812 C C . THR A 1 106 ? -9.512 -9.724 7.811 1.00 94.44 106 THR A C 1
ATOM 814 O O . THR A 1 106 ? -10.345 -9.185 8.544 1.00 94.44 106 THR A O 1
ATOM 817 N N . GLY A 1 107 ? -9.826 -10.712 6.965 1.00 94.38 107 GLY A N 1
ATOM 818 C CA . GLY A 1 107 ? -11.188 -11.187 6.712 1.00 94.38 107 GLY A CA 1
ATOM 819 C C . GLY A 1 107 ? -12.073 -10.170 5.982 1.00 94.38 107 GLY A C 1
ATOM 820 O O . GLY A 1 107 ? -13.287 -10.358 5.911 1.00 94.38 107 GLY A O 1
ATOM 821 N N . ALA A 1 108 ? -11.497 -9.076 5.477 1.00 95.44 108 ALA A N 1
ATOM 822 C CA . ALA A 1 108 ? -12.230 -8.081 4.709 1.00 95.44 108 ALA A CA 1
ATOM 823 C C . ALA A 1 108 ? -12.580 -8.619 3.313 1.00 95.44 108 ALA A C 1
ATOM 825 O O . ALA A 1 108 ? -11.871 -9.455 2.759 1.00 95.44 108 ALA A O 1
ATOM 826 N N . SER A 1 109 ? -13.663 -8.108 2.725 1.00 95.50 109 SER A N 1
ATOM 827 C CA . SER A 1 109 ? -14.060 -8.417 1.343 1.00 95.50 109 SER A CA 1
ATOM 828 C C . SER A 1 109 ? -13.454 -7.469 0.307 1.00 95.50 109 SER A C 1
ATOM 830 O O . SER A 1 109 ? -13.530 -7.737 -0.888 1.00 95.50 109 SER A O 1
ATOM 832 N N . GLN A 1 110 ? -12.882 -6.350 0.752 1.00 96.50 110 GLN A N 1
ATOM 833 C CA . GLN A 1 110 ? -12.280 -5.323 -0.092 1.00 96.50 110 GLN A CA 1
ATOM 834 C C . GLN A 1 110 ? -11.187 -4.571 0.671 1.00 96.50 110 GLN A C 1
ATOM 836 O O . GLN A 1 110 ? -11.169 -4.567 1.906 1.00 96.50 110 GLN A O 1
ATOM 841 N N . VAL A 1 111 ? -10.309 -3.908 -0.079 1.00 98.12 111 VAL A N 1
ATOM 842 C CA . VAL A 1 111 ? -9.298 -2.981 0.441 1.00 98.12 111 VAL A CA 1
ATOM 843 C C . VAL A 1 111 ? -9.482 -1.601 -0.183 1.00 98.12 111 VAL A C 1
ATOM 845 O O . VAL A 1 111 ? -10.046 -1.469 -1.268 1.00 98.12 111 VAL A O 1
ATOM 848 N N . VAL A 1 112 ? -8.949 -0.578 0.476 1.00 98.19 112 VAL A N 1
ATOM 849 C CA . VAL A 1 112 ? -8.701 0.729 -0.137 1.00 98.19 112 VAL A CA 1
ATOM 850 C C . VAL A 1 112 ? -7.291 0.718 -0.720 1.00 98.19 112 VAL A C 1
ATOM 852 O O . VAL A 1 112 ? -6.334 0.441 0.001 1.00 98.19 112 VAL A O 1
ATOM 855 N N . LEU A 1 113 ? -7.144 1.034 -2.007 1.00 98.19 113 LEU A N 1
ATOM 856 C CA . LEU A 1 113 ? -5.833 1.231 -2.629 1.00 98.19 113 LEU A CA 1
ATOM 857 C C . LEU A 1 113 ? -5.458 2.713 -2.598 1.00 98.19 113 LEU A C 1
ATOM 859 O O . LEU A 1 113 ? -6.229 3.563 -3.041 1.00 98.19 113 LEU A O 1
ATOM 863 N N . PHE A 1 114 ? -4.264 3.015 -2.093 1.00 98.00 114 PHE A N 1
ATOM 864 C CA . PHE A 1 114 ? -3.711 4.365 -2.046 1.00 98.00 114 PHE A CA 1
ATOM 865 C C . PHE A 1 114 ? -2.397 4.400 -2.834 1.00 98.00 114 PHE A C 1
ATOM 867 O O . PHE A 1 114 ? -1.328 4.092 -2.307 1.00 98.00 114 PHE A O 1
ATOM 874 N N . GLY A 1 115 ? -2.485 4.738 -4.120 1.00 97.38 115 GLY A N 1
ATOM 875 C CA . GLY A 1 115 ? -1.338 4.782 -5.027 1.00 97.38 115 GLY A CA 1
ATOM 876 C C . GLY A 1 115 ? -0.710 6.171 -5.129 1.00 97.38 115 GLY A C 1
ATOM 877 O O . GLY A 1 115 ? -1.415 7.176 -5.222 1.00 97.38 115 GLY A O 1
ATOM 878 N N . ASN A 1 116 ? 0.621 6.237 -5.152 1.00 97.56 116 ASN A N 1
ATOM 879 C CA . ASN A 1 116 ? 1.363 7.436 -5.537 1.00 97.56 116 ASN A CA 1
ATOM 880 C C . ASN A 1 116 ? 2.074 7.215 -6.878 1.00 97.56 116 ASN A C 1
ATOM 882 O O . ASN A 1 116 ? 2.805 6.239 -7.032 1.00 97.56 116 ASN A O 1
ATOM 886 N N . SER A 1 117 ? 1.918 8.145 -7.828 1.00 96.94 117 SER A N 1
ATOM 887 C CA . SER A 1 117 ? 2.607 8.092 -9.127 1.00 96.94 117 SER A CA 1
ATOM 888 C C . SER A 1 117 ? 2.392 6.731 -9.817 1.00 96.94 117 SER A C 1
ATOM 890 O O . SER A 1 117 ? 1.246 6.320 -9.998 1.00 96.94 117 SER A O 1
ATOM 892 N N . ARG A 1 118 ? 3.466 6.003 -10.158 1.00 96.31 118 ARG A N 1
ATOM 893 C CA . ARG A 1 118 ? 3.405 4.645 -10.721 1.00 96.31 118 ARG A CA 1
ATOM 894 C C . ARG A 1 118 ? 2.555 3.677 -9.898 1.00 96.31 118 ARG A C 1
ATOM 896 O O . ARG A 1 118 ? 1.923 2.827 -10.498 1.00 96.31 118 ARG A O 1
ATOM 903 N N . GLY A 1 119 ? 2.504 3.809 -8.574 1.00 96.50 119 GLY A N 1
ATOM 904 C CA . GLY A 1 119 ? 1.697 2.932 -7.722 1.00 96.50 119 GLY A CA 1
ATOM 905 C C . GLY A 1 119 ? 0.182 3.035 -7.945 1.00 96.50 119 GLY A C 1
ATOM 906 O O . GLY A 1 119 ? -0.566 2.295 -7.317 1.00 96.50 119 GLY A O 1
ATOM 907 N N . GLY A 1 120 ? -0.283 3.970 -8.781 1.00 93.31 120 GLY A N 1
ATOM 908 C CA . GLY A 1 120 ? -1.675 4.056 -9.234 1.00 93.31 120 GLY A CA 1
ATOM 909 C C . GLY A 1 120 ? -1.924 3.565 -10.669 1.00 93.31 120 GLY A C 1
ATOM 910 O O . GLY A 1 120 ? -3.009 3.828 -11.181 1.00 93.31 120 GLY A O 1
ATOM 911 N N . ASN A 1 121 ? -0.935 2.946 -11.326 1.00 86.31 121 ASN A N 1
ATOM 912 C CA . ASN A 1 121 ? -1.009 2.409 -12.695 1.00 86.31 121 ASN A CA 1
ATOM 913 C C . ASN A 1 121 ? -1.260 0.900 -12.666 1.00 86.31 121 ASN A C 1
ATOM 915 O O . ASN A 1 121 ? -2.255 0.471 -13.287 1.00 86.31 121 ASN A O 1
#